Protein AF-A0A7Z9G3G6-F1 (afdb_monomer)

Radius of gyration: 18.16 Å; Cα contacts (8 Å, |Δi|>4): 86; chains: 1; bounding box: 42×33×50 Å

Structure (mmCIF, N/CA/C/O backbone):
data_AF-A0A7Z9G3G6-F1
#
_entry.id   AF-A0A7Z9G3G6-F1
#
loop_
_atom_site.group_PDB
_atom_site.id
_atom_site.type_symbol
_atom_site.label_atom_id
_atom_site.label_alt_id
_atom_site.label_comp_id
_atom_site.label_asym_id
_atom_site.label_entity_id
_atom_site.label_seq_id
_atom_site.pdbx_PDB_ins_code
_atom_site.Cartn_x
_atom_site.Cartn_y
_atom_site.Cartn_z
_atom_site.occupancy
_atom_site.B_iso_or_equiv
_atom_site.auth_seq_id
_atom_site.auth_comp_id
_atom_site.auth_asym_id
_atom_site.auth_atom_id
_atom_site.pdbx_PDB_model_num
ATOM 1 N N . MET A 1 1 ? -5.219 -7.693 -20.269 1.00 49.97 1 MET A N 1
ATOM 2 C CA . MET A 1 1 ? -4.078 -6.854 -19.848 1.00 49.97 1 MET A CA 1
ATOM 3 C C . MET A 1 1 ? -2.790 -7.663 -19.949 1.00 49.97 1 MET A C 1
ATOM 5 O O . MET A 1 1 ? -2.808 -8.814 -19.540 1.00 49.97 1 MET A O 1
ATOM 9 N N . GLY A 1 2 ? -1.735 -7.070 -20.528 1.00 66.19 2 GLY A N 1
ATOM 10 C CA . GLY A 1 2 ? -0.324 -7.474 -20.389 1.00 66.19 2 GLY A CA 1
ATOM 11 C C . GLY A 1 2 ? 0.157 -8.788 -21.025 1.00 66.19 2 GLY A C 1
ATOM 12 O O . GLY A 1 2 ? 0.699 -9.615 -20.304 1.00 66.19 2 GLY A O 1
ATOM 13 N N . ARG A 1 3 ? 0.033 -8.998 -22.348 1.00 76.75 3 ARG A N 1
ATOM 14 C CA . ARG A 1 3 ? 0.824 -10.069 -22.996 1.00 76.75 3 ARG A CA 1
ATOM 15 C C . ARG A 1 3 ? 2.290 -9.653 -23.080 1.00 76.75 3 ARG A C 1
ATOM 17 O O . ARG A 1 3 ? 2.570 -8.503 -23.421 1.00 76.75 3 ARG A O 1
ATOM 24 N N . TRP A 1 4 ? 3.187 -10.601 -22.810 1.00 82.38 4 TRP A N 1
ATOM 25 C CA . TRP A 1 4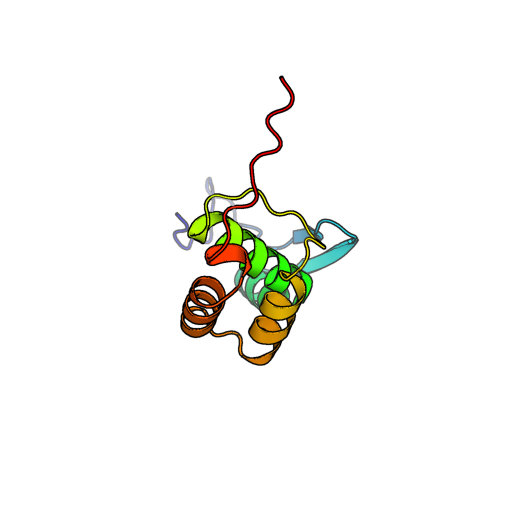 ? 4.605 -10.449 -23.117 1.00 82.38 4 TRP A CA 1
ATOM 26 C C . TRP A 1 4 ? 4.772 -10.133 -24.604 1.00 82.38 4 TRP A C 1
ATOM 28 O O . TRP A 1 4 ? 4.184 -10.809 -25.452 1.00 82.38 4 TRP A O 1
ATOM 38 N N . ARG A 1 5 ? 5.548 -9.095 -24.902 1.00 87.19 5 ARG A N 1
ATOM 39 C CA . ARG A 1 5 ? 5.936 -8.714 -26.256 1.00 87.19 5 ARG A CA 1
ATOM 40 C C . ARG A 1 5 ? 7.335 -8.114 -26.201 1.00 87.19 5 ARG A C 1
ATOM 42 O O . ARG A 1 5 ? 7.647 -7.393 -25.258 1.00 87.19 5 ARG A O 1
ATOM 49 N N . THR A 1 6 ? 8.150 -8.424 -27.197 1.00 89.75 6 THR A N 1
ATOM 50 C CA . THR A 1 6 ? 9.483 -7.831 -27.387 1.00 89.75 6 THR A CA 1
ATOM 51 C C . THR A 1 6 ? 9.452 -6.670 -28.376 1.00 89.75 6 THR A C 1
ATOM 53 O O . THR A 1 6 ? 10.397 -5.892 -28.427 1.00 89.75 6 THR A O 1
ATOM 56 N N . GLU A 1 7 ? 8.355 -6.532 -29.125 1.00 93.75 7 GLU A N 1
ATOM 57 C CA . GLU A 1 7 ? 8.141 -5.479 -30.113 1.00 93.75 7 GLU A CA 1
ATOM 58 C C . GLU A 1 7 ? 6.745 -4.852 -29.973 1.00 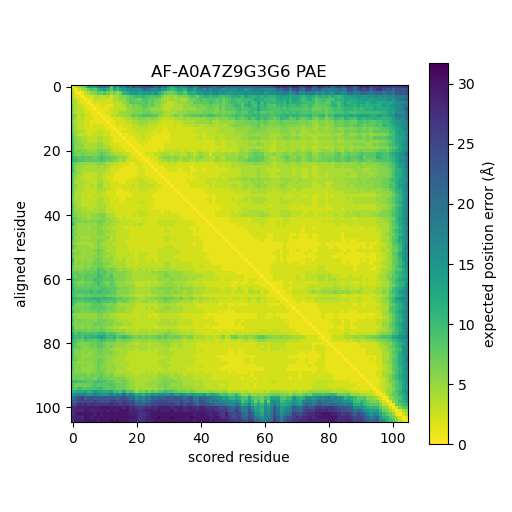93.75 7 GLU A C 1
ATOM 60 O O . GLU A 1 7 ? 5.790 -5.503 -29.533 1.00 93.75 7 GLU A O 1
ATOM 65 N N . ASP A 1 8 ? 6.635 -3.586 -30.370 1.00 91.12 8 ASP A N 1
ATOM 66 C CA . ASP A 1 8 ? 5.391 -2.834 -30.524 1.00 91.12 8 ASP A CA 1
ATOM 67 C C . ASP A 1 8 ? 5.479 -2.000 -31.812 1.00 91.12 8 ASP A C 1
ATOM 69 O O . ASP A 1 8 ? 6.456 -1.287 -32.032 1.00 91.12 8 ASP A O 1
ATOM 73 N N . ASN A 1 9 ? 4.499 -2.139 -32.708 1.00 92.19 9 ASN A N 1
ATOM 74 C CA . ASN A 1 9 ? 4.527 -1.559 -34.061 1.00 92.19 9 ASN A CA 1
ATOM 75 C C . ASN A 1 9 ? 5.816 -1.863 -34.863 1.00 92.19 9 ASN A C 1
ATOM 77 O O . ASN A 1 9 ? 6.289 -1.024 -35.626 1.00 92.19 9 ASN A O 1
ATOM 81 N N . GLY A 1 10 ? 6.385 -3.064 -34.695 1.00 93.81 10 GLY A N 1
ATOM 82 C CA . GLY A 1 10 ? 7.614 -3.491 -35.381 1.00 93.81 10 GLY A CA 1
ATOM 83 C C . GLY A 1 10 ? 8.900 -2.852 -34.844 1.00 93.81 10 GLY A C 1
ATOM 84 O O . GLY A 1 10 ? 9.948 -2.980 -35.473 1.00 93.81 10 GLY A O 1
ATOM 85 N N . LEU A 1 11 ? 8.833 -2.159 -33.704 1.00 94.12 11 LEU A N 1
ATOM 86 C CA . LEU A 1 11 ? 9.987 -1.595 -33.007 1.00 94.12 11 LEU A CA 1
ATOM 87 C C . LEU A 1 11 ? 10.233 -2.340 -31.691 1.00 94.12 11 LEU A C 1
ATOM 89 O O . LEU A 1 11 ? 9.260 -2.735 -31.046 1.00 94.12 11 LEU A O 1
ATOM 93 N N . PRO A 1 12 ? 11.494 -2.499 -31.248 1.00 94.56 12 PRO A N 1
ATOM 94 C CA . PRO A 1 12 ? 11.796 -3.055 -29.934 1.00 94.56 12 PRO A CA 1
ATOM 95 C C . PRO A 1 12 ? 11.120 -2.260 -28.813 1.00 94.56 12 PRO A C 1
ATOM 97 O O . PRO A 1 12 ? 11.131 -1.028 -28.820 1.00 94.56 12 PRO A O 1
ATOM 100 N N . VAL A 1 13 ? 10.554 -2.965 -27.835 1.00 92.00 13 VAL A N 1
ATOM 101 C CA . VAL A 1 13 ? 10.018 -2.330 -26.625 1.00 92.00 13 VAL A CA 1
ATOM 102 C C . VAL A 1 13 ? 11.168 -1.962 -25.692 1.00 92.00 13 VAL A C 1
ATOM 104 O O . VAL A 1 13 ? 11.873 -2.843 -25.206 1.00 92.00 13 VAL A O 1
ATOM 107 N N . ASP A 1 14 ? 11.302 -0.671 -25.394 1.00 93.31 14 ASP A N 1
ATOM 108 C CA . ASP A 1 14 ? 12.068 -0.193 -24.244 1.00 93.31 14 ASP A CA 1
ATOM 109 C C . ASP A 1 14 ? 11.172 -0.242 -22.998 1.00 93.31 14 ASP A C 1
ATOM 111 O O . ASP A 1 14 ? 10.140 0.429 -22.926 1.00 93.31 14 ASP A O 1
ATOM 115 N N . ALA A 1 15 ? 11.529 -1.108 -22.051 1.00 93.50 15 ALA A N 1
ATOM 116 C CA . ALA A 1 15 ? 10.797 -1.298 -20.802 1.00 93.50 15 ALA A CA 1
ATOM 117 C C . ALA A 1 15 ? 11.417 -0.526 -19.626 1.00 93.50 15 ALA A C 1
ATOM 119 O O . ALA A 1 15 ? 10.911 -0.641 -18.502 1.00 93.50 15 ALA A O 1
ATOM 120 N N . SER A 1 16 ? 12.498 0.216 -19.876 1.00 96.56 16 SER A N 1
ATOM 121 C CA . SER A 1 16 ? 13.169 1.019 -18.869 1.00 96.56 16 SER A CA 1
ATOM 122 C C . SER A 1 16 ? 12.403 2.310 -18.589 1.00 96.56 16 SER A C 1
ATOM 124 O O . SER A 1 16 ? 11.557 2.762 -19.368 1.00 96.56 16 SER A O 1
ATOM 126 N N . GLY A 1 17 ? 12.663 2.912 -17.435 1.00 96.44 17 GLY A N 1
ATOM 127 C CA . GLY A 1 17 ? 12.065 4.193 -17.106 1.00 96.44 17 GLY A CA 1
ATOM 128 C C . GLY A 1 17 ? 12.431 4.707 -15.730 1.00 96.44 17 GLY A C 1
ATOM 129 O O . GLY A 1 17 ? 13.018 4.009 -14.903 1.00 96.44 17 GLY A O 1
ATOM 130 N N . THR A 1 18 ? 12.028 5.954 -15.491 1.00 98.00 18 THR A N 1
ATOM 131 C CA . THR A 1 18 ? 12.101 6.595 -14.179 1.00 98.00 18 THR A CA 1
ATOM 132 C C . THR A 1 18 ? 10.722 7.107 -13.790 1.00 98.00 18 THR A C 1
ATOM 134 O O . THR A 1 18 ? 10.068 7.804 -14.566 1.00 98.00 18 THR A O 1
ATOM 137 N N . VAL A 1 19 ? 10.281 6.778 -12.578 1.00 95.62 19 VAL A N 1
ATOM 138 C CA . VAL A 1 19 ? 9.000 7.215 -12.017 1.00 95.62 19 VAL A CA 1
ATOM 139 C C . VAL A 1 19 ? 9.220 7.766 -10.618 1.00 95.62 19 VAL A C 1
ATOM 141 O O . VAL A 1 19 ? 9.797 7.099 -9.763 1.00 95.62 19 VAL A O 1
ATOM 144 N N . THR A 1 20 ? 8.690 8.959 -10.363 1.00 96.12 20 THR A N 1
ATOM 145 C CA . THR A 1 20 ? 8.574 9.515 -9.013 1.00 96.12 20 THR A CA 1
ATOM 146 C C . THR A 1 20 ? 7.148 9.322 -8.522 1.00 96.12 20 THR A C 1
ATOM 148 O O . THR A 1 20 ? 6.197 9.835 -9.114 1.00 96.12 20 THR A O 1
ATOM 151 N N . LEU A 1 21 ? 6.987 8.561 -7.442 1.00 91.12 21 LEU A N 1
ATOM 152 C CA . LEU A 1 21 ? 5.707 8.415 -6.766 1.00 91.12 21 LEU A CA 1
ATOM 153 C C . LEU A 1 21 ? 5.326 9.719 -6.062 1.00 91.12 21 LEU A C 1
ATOM 155 O O . LEU A 1 21 ? 6.164 10.573 -5.755 1.00 91.12 21 LEU A O 1
ATOM 159 N N . TRP A 1 22 ? 4.035 9.845 -5.748 1.00 83.06 22 TRP A N 1
ATOM 160 C CA . TRP A 1 22 ? 3.557 10.888 -4.845 1.00 83.06 22 TRP A CA 1
ATOM 161 C C . TRP A 1 22 ? 4.422 10.908 -3.569 1.00 83.06 22 TRP A C 1
ATOM 163 O O . TRP A 1 22 ? 4.888 9.867 -3.116 1.00 83.06 22 TRP A O 1
ATOM 173 N N . GLY A 1 23 ? 4.718 12.097 -3.041 1.00 83.44 23 GLY A N 1
ATOM 174 C CA . GLY A 1 23 ? 5.643 12.319 -1.920 1.00 83.44 23 GLY A CA 1
ATOM 175 C C . GLY A 1 23 ? 7.116 11.935 -2.138 1.00 83.44 23 GLY A C 1
ATOM 176 O O . GLY A 1 23 ? 7.847 11.819 -1.160 1.00 83.44 23 GLY A O 1
ATOM 177 N N . GLY A 1 24 ? 7.563 11.796 -3.390 1.00 91.69 24 GLY A N 1
ATOM 178 C CA . GLY A 1 24 ? 8.965 12.011 -3.775 1.0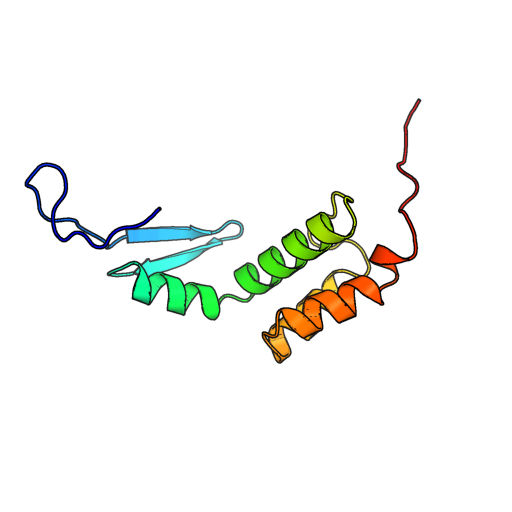0 91.69 24 GLY A CA 1
ATOM 179 C C . GLY A 1 24 ? 9.845 10.768 -3.912 1.00 91.69 24 GLY A C 1
ATOM 180 O O . GLY A 1 24 ? 10.992 10.890 -4.340 1.00 91.69 24 GLY A O 1
ATOM 181 N N . GLU A 1 25 ? 9.336 9.574 -3.601 1.00 94.25 25 GLU A N 1
ATOM 182 C CA . GLU A 1 25 ? 10.085 8.326 -3.793 1.00 94.25 25 GLU A CA 1
ATOM 183 C C . GLU A 1 25 ? 10.281 8.060 -5.293 1.00 94.25 25 GLU A C 1
ATOM 185 O O . GLU A 1 25 ? 9.307 7.920 -6.033 1.00 94.25 25 GLU A O 1
ATOM 190 N N . THR A 1 26 ? 11.533 8.036 -5.753 1.00 97.12 26 THR A N 1
ATOM 191 C CA . THR A 1 26 ? 11.878 7.909 -7.176 1.00 97.12 26 THR A CA 1
ATOM 192 C C . THR A 1 26 ? 12.518 6.559 -7.462 1.00 97.12 26 THR A C 1
ATOM 194 O O . THR A 1 26 ? 13.428 6.138 -6.751 1.00 97.12 26 THR A O 1
ATOM 197 N N . PHE A 1 27 ? 12.055 5.912 -8.527 1.00 96.62 27 PHE A N 1
ATOM 198 C CA . PHE A 1 27 ? 12.502 4.607 -8.994 1.00 96.62 27 PHE A CA 1
ATOM 199 C C . PHE A 1 27 ? 13.016 4.721 -10.417 1.00 96.62 27 PHE A C 1
ATOM 201 O O . PHE A 1 27 ? 12.306 5.241 -11.275 1.00 96.62 27 PHE A O 1
ATOM 208 N N . SER A 1 28 ? 14.205 4.186 -10.662 1.00 97.94 28 SER A N 1
ATOM 209 C CA . SER A 1 28 ? 14.701 3.884 -12.002 1.00 97.94 28 SER A CA 1
ATOM 210 C C . SER A 1 28 ? 14.782 2.370 -12.151 1.00 97.94 28 SER A C 1
ATOM 212 O O . SER A 1 28 ? 15.182 1.677 -11.212 1.00 97.94 28 SER A O 1
ATOM 214 N N . PHE A 1 29 ? 14.356 1.856 -13.297 1.00 97.50 29 PHE A N 1
ATOM 215 C CA . PHE A 1 29 ? 14.260 0.423 -13.556 1.00 97.50 29 PHE A CA 1
ATOM 216 C C . PHE A 1 29 ? 14.518 0.129 -15.030 1.00 97.50 29 PHE A C 1
ATOM 218 O O . PHE A 1 29 ? 14.193 0.941 -15.893 1.00 97.50 29 PHE A O 1
ATOM 225 N N . GLU A 1 30 ? 15.041 -1.060 -15.316 1.00 96.81 30 GLU A N 1
ATOM 226 C CA . GLU A 1 30 ? 15.305 -1.526 -16.685 1.00 96.81 30 GLU A CA 1
ATOM 227 C C . GLU A 1 30 ? 14.104 -2.262 -17.290 1.00 96.81 30 GLU A C 1
ATOM 229 O O . GLU A 1 30 ? 13.991 -2.438 -18.501 1.00 96.81 30 GLU A O 1
ATOM 234 N N . ASN A 1 31 ? 13.204 -2.758 -16.440 1.00 92.75 31 ASN A N 1
ATOM 235 C CA . ASN A 1 31 ? 12.017 -3.488 -16.863 1.00 92.75 31 ASN A CA 1
ATOM 236 C C . ASN A 1 31 ? 10.941 -3.522 -15.768 1.00 92.75 31 ASN A C 1
ATOM 238 O O . ASN A 1 31 ? 11.178 -3.225 -14.596 1.00 92.75 31 ASN A O 1
ATOM 242 N N . GLY A 1 32 ? 9.741 -3.966 -16.146 1.00 91.38 32 GLY A N 1
ATOM 243 C CA . GLY A 1 32 ? 8.601 -4.043 -15.231 1.00 91.38 32 GLY A CA 1
ATOM 244 C C . GLY A 1 32 ? 8.742 -5.062 -14.091 1.00 91.38 32 GLY A C 1
ATOM 245 O O . GLY A 1 32 ? 8.098 -4.890 -13.058 1.00 91.38 32 GLY A O 1
ATOM 246 N N . VAL A 1 33 ? 9.569 -6.106 -14.239 1.00 93.25 33 VAL A N 1
ATOM 247 C CA . VAL A 1 33 ? 9.788 -7.102 -13.170 1.00 93.25 33 VAL A CA 1
ATOM 248 C C . VAL A 1 33 ? 10.639 -6.494 -12.062 1.00 93.25 33 VAL A C 1
ATOM 250 O O . VAL A 1 33 ? 10.280 -6.579 -10.888 1.00 93.25 33 VAL A O 1
ATOM 253 N N . GLU A 1 34 ? 11.730 -5.826 -12.434 1.00 96.19 34 GLU A N 1
ATOM 254 C CA . GLU A 1 34 ? 12.554 -5.067 -11.500 1.00 96.19 34 GLU A CA 1
ATOM 255 C C . GLU A 1 34 ? 11.723 -3.999 -10.785 1.00 96.19 34 GLU A C 1
ATOM 257 O O . GLU A 1 34 ? 11.722 -3.947 -9.554 1.00 96.19 34 GLU A O 1
ATOM 262 N N . PHE A 1 35 ? 10.944 -3.214 -11.536 1.00 95.81 35 PHE A N 1
ATOM 263 C CA . PHE A 1 35 ? 10.090 -2.188 -10.948 1.00 95.81 35 PHE A CA 1
ATOM 264 C C . PHE A 1 35 ? 9.088 -2.774 -9.944 1.00 95.81 35 PHE A C 1
ATOM 266 O O . PHE A 1 35 ? 8.944 -2.259 -8.836 1.00 95.81 35 PHE A O 1
ATOM 273 N N . ALA A 1 36 ? 8.443 -3.901 -10.267 1.00 94.56 36 ALA A N 1
ATOM 274 C CA . ALA A 1 36 ? 7.530 -4.579 -9.347 1.00 94.56 36 ALA A CA 1
ATOM 275 C C . ALA A 1 36 ? 8.231 -5.032 -8.053 1.00 94.56 36 ALA A C 1
ATOM 277 O O . ALA A 1 36 ? 7.669 -4.894 -6.965 1.00 94.56 36 ALA A O 1
ATOM 278 N N . HIS A 1 37 ? 9.470 -5.527 -8.143 1.00 96.00 37 HIS A N 1
ATOM 279 C CA . HIS A 1 37 ? 10.266 -5.879 -6.966 1.00 96.00 37 HIS A CA 1
ATOM 280 C C . HIS A 1 37 ? 10.673 -4.663 -6.129 1.00 96.00 37 HIS A C 1
ATOM 282 O O . HIS A 1 37 ? 10.720 -4.770 -4.902 1.00 96.00 37 HIS A O 1
ATOM 288 N N . GLN A 1 38 ? 10.958 -3.525 -6.764 1.00 96.31 38 GLN A N 1
ATOM 289 C CA . GLN A 1 38 ? 11.231 -2.270 -6.064 1.00 96.31 38 GLN A CA 1
ATOM 290 C C . GLN A 1 38 ? 9.971 -1.776 -5.326 1.00 96.31 38 GLN A C 1
ATOM 292 O O . GLN A 1 38 ? 10.025 -1.531 -4.121 1.00 96.31 38 GLN A O 1
ATOM 297 N N . LEU A 1 39 ? 8.810 -1.747 -5.995 1.00 94.69 39 LEU A N 1
ATOM 298 C CA . LEU A 1 39 ? 7.527 -1.366 -5.387 1.00 94.69 39 LEU A CA 1
ATOM 299 C C . LEU A 1 39 ? 7.131 -2.285 -4.224 1.00 94.69 39 LEU A C 1
ATOM 301 O O . LEU A 1 39 ? 6.627 -1.807 -3.212 1.00 94.69 39 LEU A O 1
ATOM 305 N N . ALA A 1 40 ? 7.412 -3.588 -4.317 1.00 92.81 40 ALA A N 1
ATOM 306 C CA . ALA A 1 40 ? 7.151 -4.547 -3.240 1.00 92.81 40 ALA A CA 1
ATOM 307 C C . ALA A 1 40 ? 7.986 -4.301 -1.965 1.00 92.81 40 ALA A C 1
ATOM 309 O O . ALA A 1 40 ? 7.731 -4.926 -0.935 1.00 92.81 40 ALA A O 1
ATOM 310 N N . LYS A 1 41 ? 8.984 -3.411 -2.015 1.00 92.31 41 LYS A N 1
ATOM 311 C CA . LYS A 1 41 ? 9.774 -2.962 -0.857 1.00 92.31 41 LYS A CA 1
ATOM 312 C C . LYS A 1 41 ? 9.414 -1.541 -0.415 1.00 92.31 41 LYS A C 1
ATOM 314 O O . LYS A 1 41 ? 9.875 -1.113 0.640 1.00 92.31 41 LYS A O 1
ATOM 319 N N . SER A 1 42 ? 8.599 -0.822 -1.187 1.00 94.00 42 SER A N 1
ATOM 320 C CA . SER A 1 42 ? 8.189 0.538 -0.857 1.00 94.00 42 SER A CA 1
ATOM 321 C C . SER A 1 42 ? 7.143 0.520 0.245 1.00 94.00 42 SER A C 1
ATOM 323 O O . SER A 1 42 ? 5.994 0.116 0.058 1.00 94.00 42 SER A O 1
ATOM 325 N N . THR A 1 43 ? 7.540 1.043 1.399 1.00 92.94 43 THR A N 1
ATOM 326 C CA . THR A 1 43 ? 6.659 1.347 2.524 1.00 92.94 43 THR A CA 1
ATOM 327 C C . THR A 1 43 ? 5.420 2.134 2.091 1.00 92.94 43 THR A C 1
ATOM 329 O O . THR A 1 43 ? 4.311 1.852 2.538 1.00 92.94 43 THR A O 1
ATOM 332 N N . ARG A 1 44 ? 5.588 3.071 1.154 1.00 92.31 44 ARG A N 1
ATOM 333 C CA . ARG A 1 44 ? 4.490 3.876 0.626 1.00 92.31 44 ARG A CA 1
ATOM 334 C C . ARG A 1 44 ? 3.480 3.037 -0.154 1.00 92.31 44 ARG A C 1
ATOM 336 O O . ARG A 1 44 ? 2.272 3.244 -0.039 1.00 92.31 44 ARG A O 1
ATOM 343 N N . VAL A 1 45 ? 3.962 2.093 -0.959 1.00 94.31 45 VAL A N 1
ATOM 344 C CA . VAL A 1 45 ? 3.095 1.176 -1.708 1.00 94.31 45 VAL A CA 1
ATOM 345 C C . VAL A 1 45 ? 2.307 0.286 -0.747 1.00 94.31 45 VAL A C 1
ATOM 347 O O . VAL A 1 45 ? 1.106 0.110 -0.957 1.00 94.31 45 VAL A O 1
ATOM 350 N N . TYR A 1 46 ? 2.928 -0.197 0.338 1.00 94.81 46 TYR A N 1
ATOM 351 C CA . TYR A 1 46 ? 2.224 -0.923 1.404 1.00 94.81 46 TYR A CA 1
ATOM 352 C C . TYR A 1 46 ? 1.077 -0.100 2.000 1.00 94.81 46 TYR A C 1
ATOM 354 O O . TYR A 1 46 ? -0.051 -0.587 2.097 1.00 94.81 46 TYR A O 1
ATOM 362 N N . ASP A 1 47 ? 1.336 1.159 2.345 1.00 95.12 47 ASP A N 1
ATOM 363 C CA . ASP A 1 47 ? 0.337 2.037 2.962 1.00 95.12 47 ASP A CA 1
ATOM 364 C C . ASP A 1 47 ? -0.840 2.332 2.042 1.00 95.12 47 ASP A C 1
ATOM 366 O O . ASP A 1 47 ? -2.001 2.274 2.460 1.00 95.12 47 ASP A O 1
ATOM 370 N N . CYS A 1 48 ? -0.537 2.619 0.775 1.00 95.38 48 CYS A N 1
ATOM 371 C CA . CYS A 1 48 ? -1.535 2.870 -0.255 1.00 95.38 48 CYS A CA 1
ATOM 372 C C . CYS A 1 48 ? -2.398 1.625 -0.500 1.00 95.38 48 CYS A C 1
ATOM 374 O O . CYS A 1 48 ? -3.619 1.729 -0.648 1.00 95.38 48 CYS A O 1
ATOM 376 N N . TYR A 1 49 ? -1.781 0.440 -0.489 1.00 96.50 49 TYR A N 1
ATOM 377 C CA . TYR A 1 49 ? -2.485 -0.830 -0.628 1.00 96.50 49 TYR A CA 1
ATOM 378 C C . TYR A 1 49 ? -3.494 -1.037 0.506 1.00 96.50 49 TYR A C 1
ATOM 380 O O . TYR A 1 49 ? -4.667 -1.307 0.241 1.00 96.50 49 TYR A O 1
ATOM 388 N N . VAL A 1 50 ? -3.072 -0.833 1.758 1.00 97.75 50 VAL A N 1
ATOM 389 C CA . VAL A 1 50 ? -3.952 -0.926 2.935 1.00 97.75 50 VAL A CA 1
ATOM 390 C C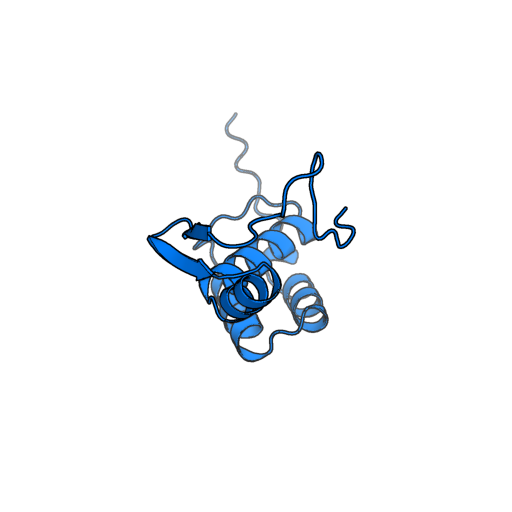 . VAL A 1 50 ? -5.072 0.103 2.868 1.00 97.75 50 VAL A C 1
ATOM 392 O O . VAL A 1 50 ? -6.236 -0.270 2.987 1.00 97.75 50 VAL A O 1
ATOM 395 N N . LEU A 1 51 ? -4.759 1.373 2.591 1.00 97.19 51 LEU A N 1
ATOM 396 C CA . LEU A 1 51 ? -5.760 2.431 2.436 1.00 97.19 51 LEU A CA 1
ATOM 397 C C . LEU A 1 51 ? -6.818 2.051 1.391 1.00 97.19 51 LEU A C 1
ATOM 399 O O . LEU A 1 51 ? -8.018 2.200 1.630 1.00 97.19 51 LEU A O 1
ATOM 403 N N . ARG A 1 52 ? -6.394 1.539 0.230 1.00 97.19 52 ARG A N 1
ATOM 404 C CA . ARG A 1 52 ? -7.317 1.162 -0.844 1.00 97.19 52 ARG A CA 1
ATOM 405 C C . ARG A 1 52 ? -8.203 -0.017 -0.452 1.00 97.19 52 ARG A C 1
ATOM 407 O O . ARG A 1 52 ? -9.396 0.025 -0.750 1.00 97.19 52 ARG A O 1
ATOM 414 N N . TRP A 1 53 ? -7.652 -1.027 0.217 1.00 97.62 53 TRP A N 1
ATO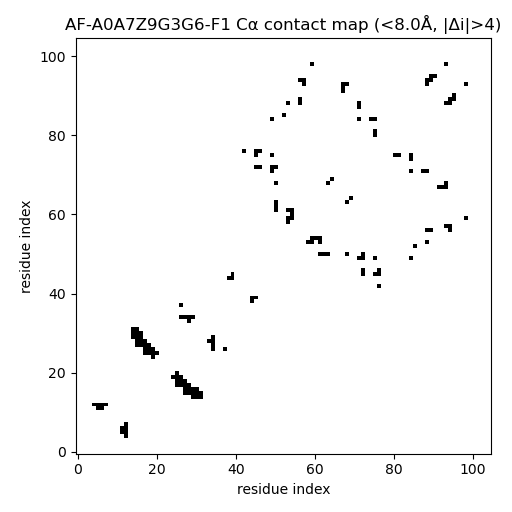M 415 C CA . TRP A 1 53 ? -8.429 -2.165 0.710 1.00 97.62 53 TRP A CA 1
ATOM 416 C C . TRP A 1 53 ? -9.411 -1.775 1.802 1.00 97.62 53 TRP A C 1
ATOM 418 O O . TRP A 1 53 ? -10.559 -2.207 1.749 1.00 97.62 53 TRP A O 1
ATOM 428 N N . THR A 1 54 ? -9.005 -0.918 2.736 1.00 96.88 54 THR A N 1
ATOM 429 C CA . THR A 1 54 ? -9.896 -0.405 3.778 1.00 96.88 54 THR A CA 1
ATOM 430 C C . THR A 1 54 ? -11.051 0.377 3.154 1.00 96.88 54 THR A C 1
ATOM 432 O O . THR A 1 54 ? -12.202 0.064 3.440 1.00 96.88 54 THR A O 1
ATOM 435 N N . ARG A 1 55 ? -10.781 1.304 2.218 1.00 96.12 55 ARG A N 1
ATOM 436 C CA . ARG A 1 55 ? -11.834 2.026 1.469 1.00 96.12 55 ARG A CA 1
ATOM 437 C C . ARG A 1 55 ? -12.783 1.077 0.740 1.00 96.12 55 ARG A C 1
ATOM 439 O O . ARG A 1 55 ? -13.989 1.299 0.731 1.00 96.12 55 ARG A O 1
ATOM 446 N N . TYR A 1 56 ? -12.243 0.038 0.106 1.00 95.50 56 TYR A N 1
ATOM 447 C CA . TYR A 1 56 ? -13.052 -0.945 -0.610 1.00 95.50 56 TYR A CA 1
ATOM 448 C C . TYR A 1 56 ? -13.948 -1.749 0.341 1.00 95.50 56 TYR A C 1
ATOM 450 O O . TYR A 1 56 ? -15.131 -1.923 0.067 1.00 95.50 56 TYR A O 1
ATOM 458 N N . ALA A 1 57 ? -13.400 -2.212 1.463 1.00 94.12 57 ALA A N 1
ATOM 459 C CA . ALA A 1 57 ? -14.112 -3.046 2.422 1.00 94.12 57 ALA A CA 1
ATOM 460 C C . ALA A 1 57 ? -15.195 -2.284 3.201 1.00 94.12 57 ALA A C 1
ATOM 462 O O . ALA A 1 57 ? -16.225 -2.869 3.526 1.00 94.12 57 ALA A O 1
ATOM 463 N N . THR A 1 58 ? -14.975 -1.002 3.508 1.00 92.81 58 THR A N 1
ATOM 464 C CA . THR A 1 58 ? -15.918 -0.190 4.297 1.00 92.81 58 THR A CA 1
ATOM 465 C C . THR A 1 58 ? -16.842 0.678 3.443 1.00 92.81 58 THR A C 1
ATOM 467 O O . THR A 1 58 ? -17.874 1.134 3.929 1.00 92.81 58 THR A O 1
ATOM 470 N N . GLY A 1 59 ? -16.465 0.970 2.193 1.00 92.56 59 GLY A N 1
ATOM 471 C CA . GLY A 1 59 ? -17.125 1.971 1.349 1.00 92.56 59 GLY A CA 1
ATOM 472 C C . GLY A 1 59 ? -16.844 3.429 1.750 1.00 92.56 59 GLY A C 1
ATOM 473 O O . GLY A 1 59 ? -17.334 4.345 1.091 1.00 92.56 59 GLY A O 1
ATOM 474 N N . VAL A 1 60 ? -16.051 3.667 2.800 1.00 91.44 60 VAL A N 1
ATOM 475 C CA . VAL A 1 60 ? -15.735 5.004 3.326 1.00 91.44 60 VAL A CA 1
ATOM 476 C C . VAL A 1 60 ? -14.488 5.565 2.641 1.00 91.44 60 VAL A C 1
ATOM 478 O O . VAL A 1 60 ? -13.495 4.863 2.461 1.00 91.44 60 VAL A O 1
ATOM 481 N N . GLN A 1 61 ? -14.510 6.852 2.286 1.00 93.31 61 GLN A N 1
ATOM 482 C CA . GLN A 1 61 ? -13.374 7.550 1.673 1.00 93.31 61 GLN A CA 1
ATOM 483 C C . GLN A 1 61 ? -12.365 8.028 2.726 1.00 93.31 61 GLN A C 1
ATOM 485 O O . GLN A 1 61 ? -12.253 9.222 2.990 1.00 93.31 61 GLN A O 1
ATOM 490 N N . PHE A 1 62 ? -11.625 7.091 3.321 1.00 92.94 62 PHE A N 1
ATOM 491 C CA . PHE A 1 62 ? -10.517 7.424 4.225 1.00 92.94 62 PHE A CA 1
ATOM 492 C C . PHE A 1 62 ? -9.403 8.189 3.506 1.00 92.94 62 PHE A C 1
ATOM 494 O O . PHE A 1 62 ? -9.260 8.033 2.299 1.00 92.94 62 PHE A O 1
ATOM 501 N N . VAL A 1 63 ? -8.575 8.955 4.201 1.00 93.19 63 VAL A N 1
ATOM 502 C CA . VAL A 1 63 ? -7.340 9.576 3.687 1.00 93.19 63 VAL A CA 1
ATOM 503 C C . VAL A 1 63 ? -6.126 9.121 4.501 1.00 93.19 63 VAL A C 1
ATOM 505 O O . VAL A 1 63 ? -6.273 8.479 5.538 1.00 93.19 63 VAL A O 1
ATOM 508 N N . GLU A 1 64 ? -4.916 9.394 4.002 1.00 90.12 64 GLU A N 1
ATOM 509 C CA . GLU A 1 64 ? -3.690 9.147 4.775 1.00 90.12 64 GLU A CA 1
ATOM 510 C C . GLU A 1 64 ? -3.777 9.891 6.124 1.00 90.12 64 GLU A C 1
ATOM 512 O O . GLU A 1 64 ? -4.150 11.064 6.156 1.00 90.12 64 GLU A O 1
ATOM 517 N N . GLY A 1 65 ? -3.463 9.201 7.225 1.00 89.50 65 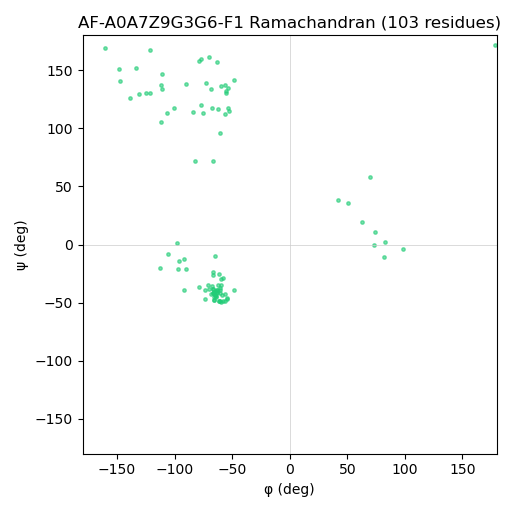GLY A N 1
ATOM 518 C CA . GLY A 1 65 ? -3.521 9.750 8.584 1.00 89.50 65 GLY A CA 1
ATOM 519 C C . GLY A 1 65 ? -4.898 9.735 9.263 1.00 89.50 65 GLY A C 1
ATOM 520 O O . GLY A 1 65 ? -5.001 10.215 10.389 1.00 89.50 65 GLY A O 1
ATOM 521 N N . ASP A 1 66 ? -5.953 9.197 8.632 1.00 92.88 66 ASP A N 1
ATOM 522 C CA . ASP A 1 66 ? -7.215 8.947 9.345 1.00 92.88 66 ASP A CA 1
ATOM 523 C C . ASP A 1 66 ? -6.989 7.972 10.520 1.00 92.88 66 ASP A C 1
ATOM 525 O O . ASP A 1 66 ? -6.307 6.951 10.390 1.00 92.88 66 ASP A O 1
ATOM 529 N N . GLU A 1 67 ? -7.595 8.279 11.669 1.00 90.88 67 GLU A N 1
ATOM 530 C CA . GLU A 1 67 ? -7.442 7.512 12.910 1.00 90.88 67 GLU A CA 1
ATOM 531 C C . GLU A 1 67 ? -7.747 6.018 12.709 1.00 90.88 67 GLU A C 1
ATOM 533 O O . GLU A 1 67 ? -8.727 5.651 12.065 1.00 90.88 67 GLU A O 1
ATOM 538 N N . GLY A 1 68 ? -6.898 5.143 13.257 1.00 89.31 68 GLY A N 1
ATOM 539 C CA . GLY A 1 68 ? -7.029 3.685 13.145 1.00 89.31 68 GLY A CA 1
ATOM 540 C C . GLY A 1 68 ? -6.493 3.078 11.841 1.00 89.31 68 GLY A C 1
ATOM 541 O O . GLY A 1 68 ? -6.350 1.857 11.756 1.00 89.31 68 GLY A O 1
ATOM 542 N N . LEU A 1 69 ? -6.155 3.885 10.825 1.00 95.44 69 LEU A N 1
ATOM 543 C CA . LEU A 1 69 ? -5.555 3.376 9.586 1.00 95.44 69 LEU A CA 1
ATOM 544 C C . LEU A 1 69 ? -4.090 2.962 9.784 1.00 95.44 69 LEU A C 1
ATOM 546 O O . LEU A 1 69 ? -3.669 1.928 9.260 1.00 95.44 69 LEU A O 1
ATOM 550 N N . ASP A 1 70 ? -3.340 3.737 10.567 1.00 95.44 70 ASP A N 1
ATOM 551 C CA . ASP A 1 70 ? -1.911 3.517 10.805 1.00 95.44 70 ASP A CA 1
ATOM 552 C C . ASP A 1 70 ? -1.630 2.143 11.427 1.00 95.44 70 ASP A C 1
ATOM 554 O O . ASP A 1 70 ? -0.637 1.500 11.090 1.00 95.44 70 ASP A O 1
ATOM 558 N N . GLU A 1 71 ? -2.517 1.645 12.294 1.00 94.94 71 GLU A N 1
ATOM 559 C CA . GLU A 1 71 ? -2.379 0.314 12.898 1.00 94.94 71 GLU A CA 1
ATOM 560 C C . GLU A 1 71 ? -2.463 -0.794 11.842 1.00 94.94 71 GLU A C 1
ATOM 562 O O . GLU A 1 71 ? -1.620 -1.693 11.801 1.00 94.94 71 GLU A O 1
ATOM 567 N N . LEU A 1 72 ? -3.437 -0.697 10.930 1.00 96.88 72 LEU A N 1
ATOM 568 C CA . LEU A 1 72 ? -3.585 -1.642 9.821 1.00 96.88 72 LEU A CA 1
ATOM 569 C C . LEU A 1 72 ? -2.369 -1.598 8.887 1.00 96.88 72 LEU A C 1
ATOM 571 O O . LEU A 1 72 ? -1.916 -2.640 8.409 1.00 96.88 72 LEU A O 1
ATOM 575 N N . GLN A 1 73 ? -1.827 -0.403 8.638 1.00 97.31 73 GLN A N 1
ATOM 576 C CA . GLN A 1 73 ? -0.634 -0.210 7.815 1.00 97.31 73 GLN A CA 1
ATOM 577 C C . GLN A 1 73 ? 0.603 -0.826 8.470 1.00 97.31 73 GLN A C 1
ATOM 579 O O . GLN A 1 73 ? 1.325 -1.596 7.832 1.00 97.31 73 GLN A O 1
ATOM 584 N N . GLN A 1 74 ? 0.826 -0.555 9.755 1.00 95.75 74 GLN A N 1
ATOM 585 C CA . GLN A 1 74 ? 1.941 -1.119 10.513 1.00 95.75 74 GLN A CA 1
ATOM 586 C C . GLN A 1 74 ? 1.884 -2.649 10.573 1.00 95.75 74 GLN A C 1
ATOM 588 O O . GLN A 1 74 ? 2.916 -3.303 10.404 1.00 95.75 74 GLN A O 1
ATOM 593 N N . ASP A 1 75 ? 0.701 -3.229 10.784 1.00 95.25 75 ASP A N 1
ATOM 594 C CA . ASP A 1 75 ? 0.523 -4.683 10.799 1.00 95.25 75 ASP A CA 1
ATOM 595 C C . ASP A 1 75 ? 0.801 -5.300 9.422 1.00 95.25 75 ASP A C 1
ATOM 597 O O . ASP A 1 75 ? 1.520 -6.300 9.323 1.00 95.25 75 ASP A O 1
ATOM 601 N N . PHE A 1 76 ? 0.300 -4.685 8.347 1.00 96.31 76 PHE A N 1
ATOM 602 C CA . PHE A 1 76 ? 0.506 -5.195 6.994 1.00 96.31 76 PHE A CA 1
ATOM 603 C C . PHE A 1 76 ? 1.972 -5.123 6.554 1.00 96.31 76 PHE A C 1
ATOM 605 O O . PHE A 1 76 ? 2.476 -6.074 5.959 1.00 96.31 76 PHE A O 1
ATOM 612 N N . ARG A 1 77 ? 2.702 -4.059 6.912 1.00 94.44 77 ARG A N 1
ATOM 613 C CA . ARG A 1 77 ? 4.146 -3.949 6.631 1.00 94.44 77 ARG A CA 1
ATOM 614 C C . ARG A 1 77 ? 4.966 -5.073 7.273 1.00 94.44 77 ARG A C 1
ATOM 616 O 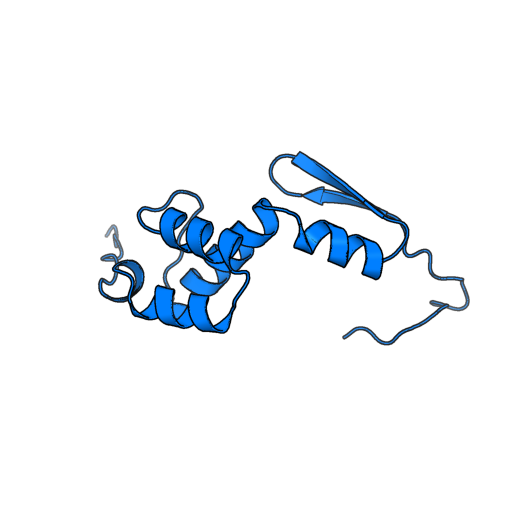O . ARG A 1 77 ? 6.004 -5.446 6.737 1.00 94.44 77 ARG A O 1
ATOM 623 N N . LYS A 1 78 ? 4.520 -5.618 8.412 1.00 93.38 78 LYS A N 1
ATOM 624 C CA . LYS A 1 78 ? 5.222 -6.706 9.118 1.00 93.38 78 LYS A CA 1
ATOM 625 C C . LYS A 1 78 ? 4.990 -8.073 8.480 1.00 93.38 78 LYS A C 1
ATOM 627 O O . LYS A 1 78 ? 5.888 -8.907 8.510 1.00 93.38 78 LYS A O 1
ATOM 632 N N . ASN A 1 79 ? 3.786 -8.330 7.965 1.00 89.88 79 ASN A N 1
ATOM 633 C CA . ASN A 1 79 ? 3.376 -9.676 7.552 1.00 89.88 79 ASN A CA 1
ATOM 634 C C . ASN A 1 79 ? 3.165 -9.849 6.038 1.00 89.88 79 ASN A C 1
ATOM 636 O O . ASN A 1 79 ? 3.172 -10.987 5.573 1.00 89.88 79 ASN A O 1
ATOM 640 N N . ASN A 1 80 ? 2.962 -8.757 5.291 1.00 92.75 80 ASN A N 1
ATOM 641 C CA . ASN A 1 80 ? 2.599 -8.730 3.870 1.00 92.75 80 ASN A CA 1
ATOM 642 C C . ASN A 1 80 ? 1.533 -9.782 3.488 1.00 92.75 80 ASN A C 1
ATOM 644 O O . ASN A 1 80 ? 1.608 -10.442 2.449 1.00 92.75 80 ASN A O 1
ATOM 648 N N . ASN A 1 81 ? 0.547 -10.000 4.363 1.00 95.50 81 ASN A N 1
ATOM 649 C CA . ASN A 1 81 ? -0.454 -11.045 4.193 1.00 95.50 81 ASN A CA 1
ATOM 650 C C . ASN A 1 81 ? -1.828 -10.434 3.922 1.00 95.50 81 ASN A C 1
ATOM 652 O O . ASN A 1 81 ? -2.513 -9.951 4.823 1.00 95.50 81 ASN A O 1
ATOM 656 N N . VAL A 1 82 ? -2.255 -10.510 2.661 1.00 95.38 82 VAL A N 1
ATOM 657 C CA . VAL A 1 82 ? -3.524 -9.927 2.199 1.00 95.38 82 VAL A CA 1
ATOM 658 C C . VAL A 1 82 ? -4.737 -10.560 2.887 1.00 95.38 82 VAL A C 1
ATOM 660 O O . VAL A 1 82 ? -5.708 -9.869 3.177 1.00 95.38 82 VAL A O 1
ATOM 663 N N . LYS A 1 83 ? -4.699 -11.863 3.197 1.00 96.75 83 LYS A N 1
ATOM 664 C CA . LYS A 1 83 ? -5.818 -12.526 3.887 1.00 96.75 83 LYS A CA 1
ATOM 665 C C . LYS A 1 83 ? -5.953 -12.017 5.320 1.00 96.75 83 LYS A C 1
ATOM 667 O O . LYS A 1 83 ? -7.063 -11.732 5.758 1.00 96.75 83 LYS A O 1
ATOM 672 N N . GLU A 1 84 ? -4.830 -11.866 6.019 1.00 97.38 84 GLU A N 1
ATOM 673 C CA . GLU A 1 84 ? -4.824 -11.316 7.377 1.00 97.38 84 GLU A CA 1
ATOM 674 C C . GLU A 1 84 ? -5.245 -9.842 7.381 1.00 97.38 84 GLU A C 1
ATOM 676 O O . GLU A 1 84 ? -6.022 -9.445 8.243 1.00 97.38 84 GLU A O 1
ATOM 681 N N . LEU A 1 85 ? -4.834 -9.050 6.382 1.00 97.38 85 LEU A N 1
ATOM 682 C CA . LEU A 1 85 ? -5.299 -7.669 6.220 1.00 97.38 85 LEU A CA 1
ATOM 683 C C . LEU A 1 85 ? -6.832 -7.586 6.172 1.00 97.38 85 LEU A C 1
ATOM 685 O O . LEU A 1 85 ? -7.424 -6.780 6.884 1.00 97.38 85 LEU A O 1
ATOM 689 N N . LEU A 1 86 ? -7.491 -8.444 5.388 1.00 96.75 86 LEU A N 1
ATOM 690 C CA . LEU A 1 86 ? -8.957 -8.462 5.305 1.00 96.75 86 LEU A CA 1
ATOM 691 C C . LEU A 1 86 ? -9.612 -8.822 6.646 1.00 96.75 86 LEU A C 1
ATOM 693 O O . LEU A 1 86 ? -10.599 -8.199 7.036 1.00 96.75 86 LEU A O 1
ATOM 697 N N . VAL A 1 87 ? -9.047 -9.789 7.377 1.00 97.00 87 VAL A N 1
ATOM 698 C CA . VAL A 1 87 ? -9.517 -10.155 8.724 1.00 97.00 87 VAL A CA 1
ATOM 699 C C . VAL A 1 87 ? -9.348 -8.987 9.697 1.00 97.00 87 VAL A C 1
ATOM 701 O O . VAL A 1 87 ? -10.245 -8.718 10.497 1.00 97.00 87 VAL A O 1
ATOM 704 N N . ARG A 1 88 ? -8.217 -8.279 9.628 1.00 96.75 88 ARG A N 1
ATOM 705 C CA . ARG A 1 88 ? -7.922 -7.111 10.466 1.00 96.75 88 ARG A CA 1
ATOM 706 C C . ARG A 1 88 ? -8.864 -5.953 10.174 1.00 96.75 88 ARG A C 1
ATOM 708 O O . ARG A 1 88 ? -9.399 -5.385 11.119 1.00 96.75 88 ARG A O 1
ATOM 715 N N . ILE A 1 89 ? -9.143 -5.671 8.900 1.00 96.50 89 ILE A N 1
ATOM 716 C CA . ILE A 1 89 ? -10.137 -4.666 8.507 1.00 96.50 89 ILE A CA 1
ATOM 717 C C . ILE A 1 89 ? -11.512 -5.038 9.071 1.00 96.50 89 ILE A C 1
ATOM 719 O O . ILE A 1 89 ? -12.123 -4.221 9.741 1.00 96.50 89 ILE A O 1
ATOM 723 N N . ALA A 1 90 ? -11.980 -6.277 8.896 1.00 95.88 90 ALA A N 1
ATOM 724 C CA . ALA A 1 90 ? -13.290 -6.695 9.411 1.00 95.88 90 ALA A CA 1
ATOM 725 C C . ALA A 1 90 ? -13.406 -6.614 10.949 1.00 95.88 90 ALA A C 1
ATOM 727 O O . ALA A 1 90 ? -14.504 -6.487 11.494 1.00 95.88 90 ALA A O 1
ATOM 728 N N . LYS A 1 91 ? -12.279 -6.704 11.665 1.00 95.25 91 LYS A N 1
ATOM 729 C CA . LYS A 1 91 ? -12.217 -6.605 13.128 1.00 95.25 91 LYS A CA 1
ATOM 730 C C . LYS A 1 91 ? -11.979 -5.186 13.641 1.00 95.25 91 LYS A C 1
ATOM 732 O O . LYS A 1 91 ? -12.133 -5.008 14.849 1.00 95.25 91 LYS A O 1
ATOM 737 N N . SER A 1 92 ? -11.602 -4.231 12.794 1.00 95.00 92 SER A N 1
ATOM 738 C CA . SER A 1 92 ? -11.247 -2.877 13.219 1.00 95.00 92 SER A CA 1
ATOM 739 C C . SER A 1 92 ? -12.479 -2.023 13.503 1.00 95.00 92 SER A C 1
ATOM 741 O O . SER A 1 92 ? -13.577 -2.261 12.989 1.00 95.00 92 SER A O 1
ATOM 743 N N . ASP A 1 93 ? -12.285 -0.977 14.298 1.00 92.44 93 ASP A N 1
ATOM 744 C CA . ASP A 1 93 ? -13.342 -0.006 14.575 1.00 92.44 93 ASP A CA 1
ATOM 745 C C . ASP A 1 93 ? -13.734 0.791 13.321 1.00 92.44 93 ASP A C 1
ATOM 747 O O . ASP A 1 93 ? -14.900 1.157 13.178 1.00 92.44 93 ASP A O 1
ATOM 751 N N . LEU A 1 94 ? -12.812 0.930 12.355 1.00 92.12 94 LEU A N 1
ATOM 752 C CA . LEU A 1 94 ? -13.074 1.506 11.029 1.00 92.12 94 LEU A CA 1
ATOM 753 C C . LEU A 1 94 ? -14.172 0.766 10.252 1.00 92.12 94 LEU A C 1
ATOM 755 O O . LEU A 1 94 ? -14.835 1.367 9.408 1.00 92.12 94 LEU A O 1
ATOM 759 N N . PHE A 1 95 ? -14.336 -0.537 10.497 1.00 91.88 95 PHE A N 1
ATOM 760 C CA . PHE A 1 95 ? -15.384 -1.346 9.878 1.00 91.88 95 PHE A CA 1
ATOM 761 C C . PHE A 1 95 ? -16.657 -1.391 10.728 1.00 91.88 95 PHE A C 1
ATOM 763 O O . PHE A 1 95 ? -17.763 -1.352 10.193 1.00 91.88 95 PHE A O 1
ATOM 770 N N . ARG A 1 96 ? -16.515 -1.470 12.057 1.00 86.31 96 ARG A N 1
ATOM 771 C CA . ARG A 1 96 ? -17.654 -1.602 12.983 1.00 86.31 96 ARG A CA 1
ATOM 772 C C . ARG A 1 96 ? -18.495 -0.339 13.069 1.00 86.31 96 ARG A C 1
ATOM 774 O O . ARG A 1 96 ? -19.719 -0.426 13.169 1.00 86.31 96 ARG A O 1
ATOM 781 N N . TYR A 1 97 ? -17.849 0.821 13.050 1.00 82.06 97 TYR A N 1
ATOM 782 C CA . TYR A 1 97 ? -18.529 2.097 13.166 1.00 82.06 97 TYR A CA 1
ATOM 783 C C . TYR A 1 97 ? -18.539 2.785 11.813 1.00 82.06 97 TYR A C 1
ATOM 785 O O . TYR A 1 97 ? -17.515 3.233 11.301 1.00 82.06 97 TYR A O 1
ATOM 793 N N . ARG A 1 98 ? -19.736 2.928 11.241 1.00 66.62 98 ARG A N 1
ATOM 794 C CA . ARG A 1 98 ? -19.919 3.857 10.132 1.00 66.62 98 ARG A CA 1
ATOM 795 C C . ARG A 1 98 ? -19.606 5.252 10.663 1.00 66.62 98 ARG A C 1
ATOM 797 O O . ARG A 1 98 ? -20.319 5.745 11.541 1.00 66.62 98 ARG A O 1
ATOM 804 N N . ARG A 1 99 ? -18.562 5.893 10.127 1.00 64.69 99 ARG A N 1
ATOM 805 C CA . ARG A 1 99 ? -18.342 7.329 10.332 1.00 64.69 99 ARG A CA 1
ATOM 806 C C . ARG A 1 99 ? -19.650 7.994 9.915 1.00 64.69 99 ARG A C 1
ATOM 808 O O . ARG A 1 99 ? -20.088 7.779 8.786 1.00 64.69 99 ARG A O 1
ATOM 815 N N . LYS A 1 100 ? -20.345 8.679 10.833 1.00 55.78 100 LYS A N 1
ATOM 816 C CA . LYS A 1 100 ? -21.528 9.450 10.440 1.00 55.78 100 LYS A CA 1
ATOM 817 C C . LYS A 1 100 ? -21.034 10.392 9.361 1.00 55.78 100 LYS A C 1
ATOM 819 O O . LYS A 1 100 ? -20.183 11.232 9.645 1.00 55.78 100 LYS A O 1
ATOM 824 N N . ASP A 1 101 ? -21.500 10.178 8.136 1.00 55.47 101 ASP A N 1
ATOM 825 C CA . ASP A 1 101 ? -21.246 11.099 7.049 1.00 55.47 101 ASP A CA 1
ATOM 826 C C . ASP A 1 101 ? -21.686 12.455 7.593 1.00 55.47 101 ASP A C 1
ATOM 828 O O . ASP A 1 101 ? -22.845 12.627 7.983 1.00 55.47 101 ASP A O 1
ATOM 832 N N . GLY A 1 102 ? -20.734 13.374 7.748 1.00 48.47 102 GLY A N 1
ATOM 833 C CA . GLY A 1 102 ? -21.020 14.768 8.026 1.00 48.47 102 GLY A CA 1
ATOM 834 C C . GLY A 1 102 ? -21.707 15.332 6.795 1.00 48.47 102 GLY A C 1
ATOM 835 O O . GLY A 1 102 ? -21.089 16.054 6.022 1.00 48.47 102 GLY A O 1
ATOM 836 N N . GLY A 1 103 ? -22.958 14.927 6.574 1.00 40.59 103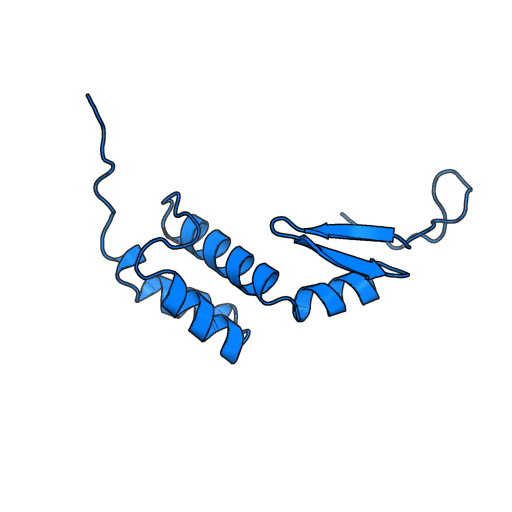 GLY A N 1
ATOM 837 C CA . GLY A 1 103 ? -23.883 15.607 5.698 1.00 40.59 103 GLY A CA 1
ATOM 838 C C . GLY A 1 103 ? -24.046 16.994 6.281 1.00 40.59 103 GLY A C 1
ATOM 839 O O . GLY A 1 103 ? -24.778 17.191 7.249 1.00 40.59 103 GLY A O 1
ATOM 840 N N . GLN A 1 104 ? -23.274 17.929 5.751 1.00 33.72 104 GLN A N 1
ATOM 841 C CA . GLN A 1 104 ? -23.571 19.333 5.916 1.00 33.72 104 GLN A CA 1
ATOM 842 C C . GLN A 1 104 ? -24.855 19.607 5.104 1.00 33.72 104 GLN A C 1
ATOM 844 O O . GLN A 1 104 ? -24.962 19.060 4.003 1.00 33.72 104 GLN A O 1
ATOM 849 N N . PRO A 1 105 ? -25.845 20.326 5.671 1.00 40.75 105 PRO A N 1
ATOM 850 C CA . PRO A 1 105 ? -27.156 20.537 5.051 1.00 40.75 105 PRO A CA 1
ATOM 851 C C . PRO A 1 105 ? -27.083 21.239 3.694 1.00 40.75 105 PRO A C 1
ATOM 853 O O . PRO A 1 105 ? -26.141 22.040 3.488 1.00 40.75 105 PRO A O 1
#

pLDDT: mean 89.71, std 13.13, range [33.72, 98.0]

Foldseek 3Di:
DDDDDQDDPNHGDQQWDWDADPPGDIDTDRHPVRVVVVLVLDLVNLLVVLQVVLCVLQVDNDDPPDPPSVVLSVVCNVPVDPVVSSVCSCVTPSRVDDPPPPPDD

Nearest PDB structures (foldseek):
  7nwh-assembly1_W  TM=2.977E-01  e=6.740E-01  Oryctolagus cuniculus
  6th6-assembly1_BY  TM=5.128E-01  e=8.931E+00  Thermococcus kodakarensis KOD1

Sequence (105 aa):
MGRWRTEDNGLPVDASGTVTLWGGETFSFENGVEFAHQLAKSTRVYDCYVLRWTRYATGVQFVEGDEGLDELQQDFRKNNNVKELLVRIAKSDLFRYRRKDGGQP

Secondary structure (DSSP, 8-state):
-----SEETTEE----EEEEPGGG-EEEESSHHHHHHHHTT-HHHHHHHHHHHHHHHH-----TT-TTHHHHHHHHHHH--HHHHHHHHHHSHHHHS--------

Mean predicted aligned error: 5.93 Å

Solvent-accessible surface area (backbone atoms only — not comparable to full-atom values): 6647 Å² total; per-residue (Å²): 136,84,78,91,67,68,55,56,97,90,36,75,61,81,55,51,52,75,51,67,44,88,96,66,58,70,47,77,35,72,30,68,67,59,41,52,58,53,49,76,68,35,66,67,52,50,41,52,51,46,54,51,50,49,28,66,76,58,71,47,90,74,59,93,86,41,88,75,48,63,60,57,31,57,53,37,72,74,63,76,42,71,70,58,47,54,53,49,46,71,70,31,66,78,50,74,46,77,73,76,76,81,74,72,132

=== Feature glossary ===
Legend for the data blocks above and below:

— What the protein is —

The amino-acid sequence is the protein's primary structure: the linear order of residues from the N-terminus to the C-terminus, written in one-letter code. Everything else here — the 3D coordinates, the secondary structure, the domain annotations — is ultimately a consequence of this string.

Functional annotations link the protein to curated databases. InterPro entries identify conserved domains and families by matching the sequence against member-database signatures (Pfam, PROSITE, CDD, …). Gene Ontology (GO) terms describe molecular function, biological process, and cellular component in a controlled vocabulary. CATH places the structure in a hierarchical fold classification (Class/Architecture/Topology/Homologous-superfamily). The organism is the source species.

— Where its atoms are —

Atomic coordinates in PDBx/mmCIF format — the same representation the Protein Data Bank distributes. Each line of the _atom_site loop places one backbone atom in Cartesian space (units: ångströms, origin: arbitrary).

The six renders are orthographic views along the three Cartesian axes in both directions. Representation (cartoon, sticks, or surface) and color scheme (sequence-rainbow or by-chain) vary across proteins so the training set covers all the common visualization conventions.

— Local backbone conformation —

Eight-state secondary structure (DSSP): H is the canonical α-helix, G the tighter 3₁₀-helix, I the wider π-helix; E/B are β-structure, T and S are turns and bends, and '-' is everything else. DSSP derives these from the pattern of main-chain N–H···O=C hydrogen bonds, not from the sequence.

Three-state secondary structure (P-SEA) collapses the eight DSSP classes into helix (a), strand (b), and coil (c). P-SEA assigns these from Cα geometry alone — distances and angles — without requiring backbone oxygens, so it works on any Cα tra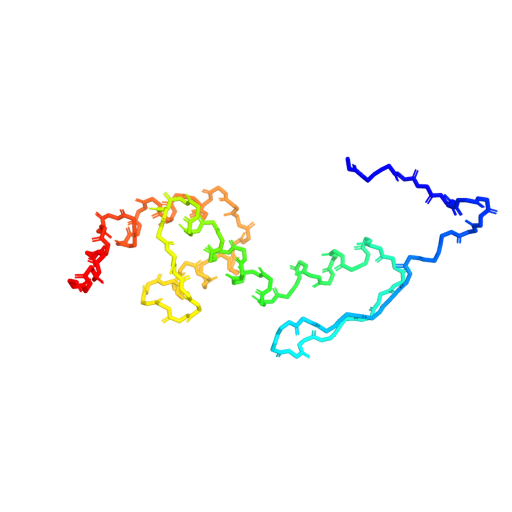ce.

φ (phi) and ψ (psi) are the two rotatable backbone dihedrals per residue: φ is the C(i-1)–N–Cα–C torsion, ψ is the N–Cα–C–N(i+1) torsion, both in degrees on (−180°, 180°]. α-helical residues cluster near (−60°, −45°); β-strand residues near (−120°, +130°). A Ramachandran plot is simply a scatter of (φ, ψ) for every residue.

— Global shape and packing —

The geometric summary reports three shape descriptors. Rg (radius of gyration) measures how spread out the Cα atoms are about their centre of mass; compact globular proteins have small Rg, elongated or unfolded ones large. Cα contacts (<8 Å, |i−j|>4) count long-range residue pairs in spatial proximity — high for tightly packed folds, near zero for rods or random coil. The bounding-box extents give the protein's footprint along x, y, z in Å.

SASA measures how much of the protein is reachable by solvent. It is computed by rolling a water-sized probe over the atomic surface and summing the exposed area (Å²). Per-residue SASA distinguishes core (buried, low SASA) from surface (exposed, high SASA) residues; total SASA is a whole-molecule size measure.

Plot images: a contact map (which residues are close in 3D, as an N×N binary image), a Ramachandran scatter (backbone torsion angles, revealing secondary-structure composition at a glance), and — for AlphaFold structures — a PAE heatmap (pairwise prediction confidence).

— Structural neighborhood —

A 3Di character summarizes, for each residue, the relative orientation of the Cα frame of its nearest spatial neighbor. Because it encodes fold topology rather than chemistry, 3Di alignments detect remote structural similarity that sequence alignment misses.

The Foldseek neighbor list gives the closest experimentally determined structures in the PDB, ranked by structural alignment. TM-score near 1 means near-identical fold; near 0.3 means only rough topology match. This is how one finds what a novel AlphaFold prediction most resembles in the solved-structure universe.

— Confidence and disorder —

For AlphaFold models, the B-factor field carries pLDDT — the model's own estimate of local accuracy on a 0–100 scale. Regions with pLDDT<50 should be treated as essentially unmodeled; they often correspond to intrinsically disordered segments.

Crystallographic B-factors measure how much each atom's electron density is smeared out, in Å². They rise in mobile loops and surface residues and fall in the buried interior. In AlphaFold models this column is repurposed to hold pLDDT instead.

Predicted Aligned Error (PAE) is an AlphaFold confidence matrix: entry (i, j) is the expected error in the position of residue j, in ångströms, when the prediction is superimposed on the true structure at residue i. Low PAE within a block of residues means that block is internally rigid and well-predicted; high PAE between two blocks means their relative placement is uncertain even if each block individually is confident.